Protein AF-A0A7S2C106-F1 (afdb_monomer_lite)

Organism: NCBI:txid327968

InterPro domains:
  IPR035979 RNA-binding domain superfamily [SSF54928] (23-80)

pLDDT: mean 71.8, std 16.82, range [37.22, 89.44]

Structure (mmCIF, N/CA/C/O backbone):
data_AF-A0A7S2C106-F1
#
_entry.id   AF-A0A7S2C106-F1
#
loop_
_atom_site.group_PDB
_atom_site.id
_atom_site.type_symbol
_atom_site.label_atom_id
_atom_site.label_alt_id
_atom_site.label_comp_id
_atom_site.label_asym_id
_atom_site.label_entity_id
_atom_site.label_seq_id
_atom_site.pdbx_PDB_ins_code
_atom_site.Cartn_x
_atom_site.Cartn_y
_atom_site.Cartn_z
_atom_site.occupancy
_atom_site.B_iso_or_equiv
_atom_site.auth_seq_id
_atom_site.auth_comp_id
_atom_site.auth_asym_id
_atom_site.auth_atom_id
_atom_site.pdbx_PDB_model_num
ATOM 1 N N . VAL A 1 1 ? 24.978 -34.468 -42.698 1.00 48.66 1 VAL A N 1
ATOM 2 C CA . VAL A 1 1 ? 25.583 -34.161 -41.384 1.00 48.66 1 VAL A CA 1
ATOM 3 C C . VAL A 1 1 ? 24.687 -33.172 -40.656 1.00 48.66 1 VAL A C 1
ATOM 5 O O . VAL A 1 1 ? 24.600 -32.020 -41.049 1.00 48.66 1 VAL A O 1
ATOM 8 N N . GLN A 1 2 ? 23.926 -33.663 -39.681 1.00 62.16 2 GLN A N 1
ATOM 9 C CA . GLN A 1 2 ? 23.128 -32.844 -38.769 1.00 62.16 2 GLN A CA 1
ATOM 10 C C . GLN A 1 2 ? 24.111 -32.190 -37.789 1.00 62.16 2 GLN A C 1
ATOM 12 O O . GLN A 1 2 ? 24.817 -32.911 -37.089 1.00 62.16 2 GLN A O 1
ATOM 17 N N . MET A 1 3 ? 24.205 -30.862 -37.762 1.00 53.72 3 MET A N 1
ATOM 18 C CA . MET A 1 3 ? 24.951 -30.153 -36.720 1.00 53.72 3 MET A CA 1
ATOM 19 C C . MET A 1 3 ? 23.978 -29.301 -35.911 1.00 53.72 3 MET A C 1
ATOM 21 O O . MET A 1 3 ? 23.135 -28.591 -36.455 1.00 53.72 3 MET A O 1
ATOM 25 N N . MET A 1 4 ? 24.058 -29.530 -34.606 1.00 52.31 4 MET A N 1
ATOM 26 C CA .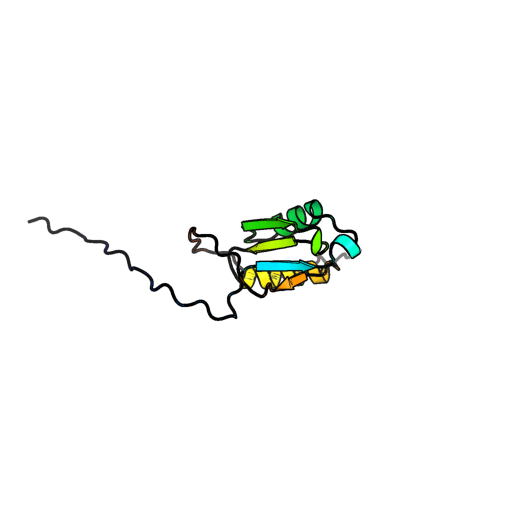 MET A 1 4 ? 23.138 -29.160 -33.542 1.00 52.31 4 MET A CA 1
ATOM 27 C C . MET A 1 4 ? 23.070 -27.651 -33.297 1.00 52.31 4 MET A C 1
ATOM 29 O O . MET A 1 4 ? 24.080 -26.954 -33.316 1.00 52.31 4 MET A O 1
ATOM 33 N N . GLN A 1 5 ? 21.862 -27.191 -32.974 1.00 51.44 5 GLN A N 1
ATOM 34 C CA . GLN A 1 5 ? 21.616 -25.946 -32.254 1.00 51.44 5 GLN A CA 1
ATOM 35 C C . GLN A 1 5 ? 22.061 -26.129 -30.794 1.00 51.44 5 GLN A C 1
ATOM 37 O O . GLN A 1 5 ? 21.711 -27.132 -30.173 1.00 51.44 5 GLN A O 1
ATOM 42 N N . ALA A 1 6 ? 22.808 -25.168 -30.251 1.00 48.66 6 ALA A N 1
ATOM 43 C CA . ALA A 1 6 ? 23.141 -25.096 -28.832 1.00 48.66 6 ALA A CA 1
ATOM 44 C C . ALA A 1 6 ? 22.666 -23.746 -28.276 1.00 48.66 6 ALA A C 1
ATOM 46 O O . ALA A 1 6 ? 23.313 -22.716 -28.462 1.00 48.66 6 ALA A O 1
ATOM 47 N N . ASP A 1 7 ? 21.515 -23.784 -27.607 1.00 48.41 7 ASP A N 1
ATOM 48 C CA . ASP A 1 7 ? 21.017 -22.746 -26.708 1.00 48.41 7 ASP A CA 1
ATOM 49 C C . ASP A 1 7 ? 21.896 -22.747 -25.445 1.00 48.41 7 ASP A C 1
ATOM 51 O O . ASP A 1 7 ? 21.779 -23.594 -24.558 1.00 48.41 7 ASP A O 1
ATOM 55 N N . GLY A 1 8 ? 22.893 -21.863 -25.429 1.00 42.56 8 GLY A N 1
ATOM 56 C CA . GLY A 1 8 ? 23.810 -21.675 -24.310 1.00 42.56 8 GLY A CA 1
ATOM 57 C C . GLY A 1 8 ? 23.310 -20.559 -23.405 1.00 42.56 8 GLY A C 1
ATOM 58 O O . GLY A 1 8 ? 23.633 -19.395 -23.631 1.00 42.56 8 GLY A O 1
ATOM 59 N N . GLY A 1 9 ? 22.531 -20.928 -22.385 1.00 43.75 9 GLY A N 1
ATOM 60 C CA . GLY A 1 9 ? 21.941 -20.025 -21.399 1.00 43.75 9 GLY A CA 1
ATOM 61 C C . GLY A 1 9 ? 22.913 -18.968 -20.867 1.00 43.75 9 GLY A C 1
ATOM 62 O O . GLY A 1 9 ? 23.933 -19.276 -20.239 1.00 43.75 9 GLY A O 1
ATOM 63 N N . LEU A 1 10 ? 22.556 -17.699 -21.087 1.00 48.34 10 LEU A N 1
ATOM 64 C CA . LEU A 1 10 ? 23.238 -16.554 -20.500 1.00 48.34 10 LEU A CA 1
ATOM 65 C C . LEU A 1 10 ? 23.101 -16.621 -18.976 1.00 48.34 10 LEU A C 1
ATOM 67 O O . LEU A 1 10 ? 22.093 -16.217 -18.394 1.00 48.34 10 LEU A O 1
ATOM 71 N N . LYS A 1 11 ? 24.161 -17.110 -18.332 1.00 44.97 11 LYS A N 1
ATOM 72 C CA . LYS A 1 11 ? 24.463 -16.920 -16.914 1.00 44.97 11 LYS A CA 1
ATOM 73 C C . LYS A 1 11 ? 24.526 -15.417 -16.644 1.00 44.97 11 LYS A C 1
ATOM 75 O O . LYS A 1 11 ? 25.570 -14.794 -16.820 1.00 44.97 11 LYS A O 1
ATOM 80 N N . ARG A 1 12 ? 23.388 -14.821 -16.281 1.00 52.31 12 ARG A N 1
ATOM 81 C CA . ARG A 1 12 ? 23.322 -13.405 -15.918 1.00 52.31 12 ARG A CA 1
ATOM 82 C C . ARG A 1 12 ? 24.187 -13.188 -14.671 1.00 52.31 12 ARG A C 1
ATOM 84 O O . ARG A 1 12 ? 23.984 -13.893 -13.680 1.00 52.31 12 ARG A O 1
ATOM 91 N N . PRO A 1 13 ? 25.157 -12.259 -14.712 1.00 41.69 13 PRO A N 1
ATOM 92 C CA . PRO A 1 13 ? 25.934 -11.876 -13.545 1.00 41.69 13 PRO A CA 1
ATOM 93 C C . PRO A 1 13 ? 24.988 -11.479 -12.413 1.00 41.69 13 PRO A C 1
ATOM 95 O O . PRO A 1 13 ? 24.086 -10.667 -12.610 1.00 41.69 13 PRO A O 1
ATOM 98 N N . ARG A 1 14 ? 25.189 -12.059 -11.228 1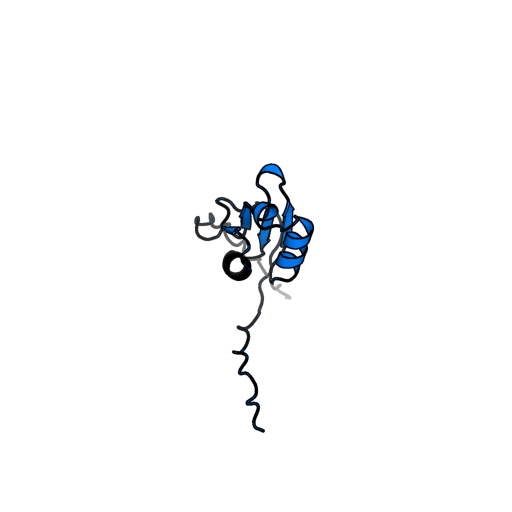.00 47.16 14 ARG A N 1
ATOM 99 C CA . ARG A 1 14 ? 24.564 -11.585 -9.992 1.00 47.16 14 ARG A CA 1
ATOM 100 C C . ARG A 1 14 ? 25.191 -10.226 -9.682 1.00 47.16 14 ARG A C 1
ATOM 102 O O . ARG A 1 14 ? 26.283 -10.160 -9.124 1.00 47.16 14 ARG A O 1
ATOM 109 N N . ILE A 1 15 ? 24.548 -9.164 -10.151 1.00 50.78 15 ILE A N 1
ATOM 110 C CA . ILE A 1 15 ? 24.947 -7.785 -9.876 1.00 50.78 15 ILE A CA 1
ATOM 111 C C . ILE A 1 15 ? 24.739 -7.555 -8.371 1.00 50.78 15 ILE A C 1
ATOM 113 O O . ILE A 1 15 ? 23.672 -7.907 -7.867 1.00 50.78 15 ILE A O 1
ATOM 117 N N . PRO A 1 16 ? 25.728 -7.017 -7.638 1.00 43.59 16 PRO A N 1
ATOM 118 C CA . PRO A 1 16 ? 25.517 -6.576 -6.266 1.00 43.59 16 PRO A CA 1
ATOM 119 C C . PRO A 1 16 ? 24.449 -5.477 -6.269 1.00 43.59 16 PRO A C 1
ATOM 121 O O . PRO A 1 16 ? 24.617 -4.436 -6.905 1.00 43.59 16 PRO A O 1
ATOM 124 N N . GLU A 1 17 ? 23.324 -5.747 -5.615 1.00 46.84 17 GLU A N 1
ATOM 125 C CA . GLU A 1 17 ? 22.174 -4.851 -5.555 1.00 46.84 17 GLU A CA 1
ATOM 126 C C . GLU A 1 17 ? 22.585 -3.524 -4.909 1.00 46.84 17 GLU A C 1
ATOM 128 O O . GLU A 1 17 ? 22.956 -3.459 -3.737 1.00 46.84 17 GLU A O 1
ATOM 133 N N . ALA A 1 18 ? 22.551 -2.448 -5.698 1.00 45.38 18 ALA A N 1
ATOM 134 C CA . ALA A 1 18 ? 22.689 -1.098 -5.177 1.00 45.38 18 ALA A CA 1
ATOM 135 C C . ALA A 1 18 ? 21.578 -0.845 -4.136 1.00 45.38 18 ALA A C 1
ATOM 137 O O . ALA A 1 18 ? 20.452 -1.302 -4.355 1.00 45.38 18 AL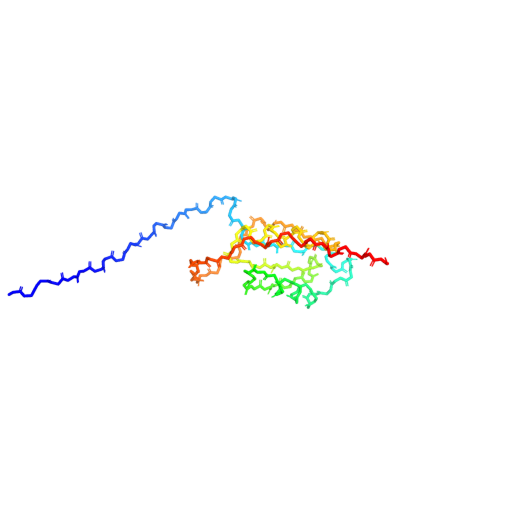A A O 1
ATOM 138 N N . PRO A 1 19 ? 21.832 -0.070 -3.063 1.00 50.41 19 PRO A N 1
ATOM 139 C CA . PRO A 1 19 ? 20.868 0.213 -1.988 1.00 50.41 19 PRO A CA 1
ATOM 140 C C . PRO A 1 19 ? 19.571 0.922 -2.436 1.00 50.41 19 PRO A C 1
ATOM 142 O O . PRO A 1 19 ? 18.711 1.200 -1.611 1.00 50.41 19 PRO A O 1
ATOM 145 N N . GLY A 1 20 ? 19.400 1.192 -3.734 1.00 53.19 20 GLY A N 1
ATOM 146 C CA . GLY A 1 20 ? 18.143 1.633 -4.342 1.00 53.19 20 GLY A CA 1
ATOM 147 C C . GLY A 1 20 ? 17.194 0.503 -4.776 1.00 53.19 20 GLY A C 1
ATOM 148 O O . GLY A 1 20 ? 16.147 0.805 -5.337 1.00 53.19 20 GLY A O 1
ATOM 149 N N . ASN A 1 21 ? 17.532 -0.775 -4.553 1.00 65.69 21 ASN A N 1
ATOM 150 C CA . ASN A 1 21 ? 16.717 -1.925 -4.979 1.00 65.69 21 ASN A CA 1
ATOM 151 C C . ASN A 1 21 ? 16.061 -2.681 -3.817 1.00 65.69 21 ASN A C 1
ATOM 153 O O . ASN A 1 21 ? 15.975 -3.901 -3.844 1.00 65.69 21 ASN A O 1
ATOM 157 N N . VAL A 1 22 ? 15.632 -1.990 -2.762 1.00 76.12 22 VAL A N 1
ATOM 158 C CA . VAL A 1 22 ? 14.929 -2.684 -1.678 1.00 76.12 22 VAL A CA 1
ATOM 159 C C . VAL A 1 22 ? 13.497 -2.985 -2.115 1.00 76.12 22 VAL A C 1
ATOM 161 O O . VAL A 1 22 ? 12.711 -2.076 -2.335 1.00 76.12 22 VAL A O 1
ATOM 164 N N . ASP A 1 23 ? 13.147 -4.259 -2.234 1.00 85.12 23 ASP A N 1
ATOM 165 C CA . ASP A 1 23 ? 11.797 -4.745 -2.558 1.00 85.12 23 ASP A CA 1
ATOM 166 C C . ASP A 1 23 ? 10.930 -5.010 -1.314 1.00 85.12 23 ASP A C 1
ATOM 168 O O . ASP A 1 23 ? 9.912 -5.687 -1.377 1.00 85.12 23 ASP A O 1
ATOM 172 N N . THR A 1 24 ? 11.333 -4.511 -0.145 1.00 88.62 24 THR A N 1
ATOM 173 C CA . THR A 1 24 ? 10.653 -4.784 1.127 1.00 88.62 24 THR A CA 1
ATOM 174 C C . THR A 1 24 ? 10.160 -3.489 1.772 1.00 88.62 24 THR A C 1
ATOM 176 O O . THR A 1 24 ? 10.929 -2.548 1.966 1.00 88.62 24 THR A O 1
ATOM 179 N N . VAL A 1 25 ? 8.883 -3.463 2.145 1.00 88.56 25 VAL A N 1
ATOM 180 C CA . VAL A 1 25 ? 8.211 -2.382 2.873 1.00 88.56 25 VAL A CA 1
ATOM 181 C C . VAL A 1 25 ? 8.052 -2.799 4.329 1.00 88.56 25 VAL A C 1
ATOM 183 O O . VAL A 1 25 ? 7.545 -3.880 4.627 1.00 88.56 25 VAL A O 1
ATOM 186 N N . ALA A 1 26 ? 8.480 -1.949 5.250 1.00 89.31 26 ALA A N 1
ATOM 187 C CA . ALA A 1 26 ? 8.274 -2.118 6.678 1.00 89.31 26 ALA A CA 1
ATOM 188 C C . ALA A 1 26 ? 7.093 -1.251 7.123 1.00 89.31 26 ALA A C 1
ATOM 190 O O . ALA A 1 26 ? 7.134 -0.034 7.013 1.00 89.31 26 ALA A O 1
ATOM 191 N N . SER A 1 27 ? 6.042 -1.866 7.647 1.00 87.81 27 SER A N 1
ATOM 192 C CA . SER A 1 27 ? 4.957 -1.171 8.341 1.00 87.81 27 SER A CA 1
ATOM 193 C C . SER A 1 27 ? 5.306 -1.083 9.818 1.00 87.81 27 SER A C 1
ATOM 195 O O . SER A 1 27 ? 5.505 -2.117 10.459 1.00 87.81 27 SER A O 1
ATOM 197 N N . VAL A 1 28 ? 5.407 0.132 10.351 1.00 84.69 28 VAL A N 1
ATOM 198 C CA . VAL A 1 28 ? 5.812 0.402 11.738 1.00 84.69 28 VAL A CA 1
ATOM 199 C C . VAL A 1 28 ? 4.758 1.303 12.359 1.00 84.69 28 VAL A C 1
ATOM 201 O O . VAL A 1 28 ? 4.431 2.334 11.784 1.00 84.69 28 VAL A O 1
ATOM 204 N N . GLY A 1 29 ? 4.208 0.921 13.510 1.00 79.06 29 GLY A N 1
ATOM 205 C CA . GLY A 1 29 ? 3.130 1.687 14.152 1.00 79.06 29 GLY A CA 1
ATOM 206 C C . GLY A 1 29 ? 1.756 1.532 13.485 1.00 79.06 29 GLY A C 1
ATOM 207 O O . GLY A 1 29 ? 0.817 2.246 13.824 1.00 79.06 29 GLY A O 1
ATOM 208 N N . ALA A 1 30 ? 1.595 0.579 12.565 1.00 81.00 30 ALA A N 1
ATOM 209 C CA . ALA A 1 30 ? 0.298 0.212 12.001 1.00 81.00 30 ALA A CA 1
ATOM 210 C C . ALA A 1 30 ? -0.703 -0.209 13.092 1.00 81.00 30 ALA A C 1
ATOM 212 O O . ALA A 1 30 ? -1.864 0.189 13.050 1.00 81.00 30 ALA A O 1
ATOM 213 N N . LEU A 1 31 ? -0.224 -0.914 14.119 1.00 77.50 31 LEU A N 1
ATOM 214 C CA . LEU A 1 31 ? -1.004 -1.283 15.298 1.00 77.50 31 LEU A CA 1
ATOM 215 C C . LEU A 1 31 ? -1.482 -0.050 16.082 1.00 77.50 31 LEU A C 1
ATOM 217 O O . LEU A 1 31 ? -2.610 -0.030 16.563 1.00 77.50 31 LEU A O 1
ATOM 221 N N . GLU A 1 32 ? -0.657 0.998 16.175 1.00 77.88 32 GLU A N 1
ATOM 222 C CA . GLU A 1 32 ? -1.032 2.264 16.827 1.00 77.88 32 GLU A CA 1
ATOM 223 C C . GLU A 1 32 ? -2.081 3.035 16.016 1.00 77.88 32 GLU A C 1
ATOM 225 O O . GLU A 1 32 ? -2.936 3.707 16.588 1.00 77.88 32 GLU A O 1
ATOM 230 N N . ALA A 1 33 ? -2.063 2.878 14.690 1.00 76.25 33 ALA A N 1
ATOM 231 C CA . ALA A 1 33 ? -3.102 3.372 13.791 1.00 76.25 33 ALA A CA 1
ATOM 232 C C . ALA A 1 33 ? -4.382 2.501 13.793 1.00 76.25 33 ALA A C 1
ATOM 234 O O . ALA A 1 33 ? -5.354 2.844 13.123 1.00 76.25 33 ALA A O 1
ATOM 235 N N . GLY A 1 34 ? -4.409 1.399 14.555 1.00 80.62 34 GLY A N 1
ATOM 236 C CA . GLY A 1 34 ? -5.555 0.491 14.660 1.00 80.62 34 GLY A CA 1
ATOM 237 C C . GLY A 1 34 ? -5.609 -0.600 13.586 1.00 80.62 34 GLY A C 1
ATOM 238 O O . GLY A 1 34 ? -6.634 -1.269 13.454 1.00 80.62 34 GLY A O 1
ATOM 239 N N . TYR A 1 35 ? -4.528 -0.797 12.828 1.00 81.88 35 TYR A N 1
ATOM 240 C CA . TYR A 1 35 ? -4.410 -1.865 11.838 1.00 81.88 35 TYR A CA 1
ATOM 241 C C . TYR A 1 35 ? -3.756 -3.106 12.446 1.00 81.88 35 TYR A C 1
ATOM 243 O O . TYR A 1 35 ? -2.645 -3.055 12.973 1.00 81.88 35 TYR A O 1
ATOM 251 N N . ASP A 1 36 ? -4.440 -4.240 12.326 1.00 84.94 36 ASP A N 1
ATOM 252 C CA . ASP A 1 36 ? -3.907 -5.543 12.716 1.00 84.94 36 ASP A CA 1
ATOM 253 C C . ASP A 1 36 ? -2.969 -6.118 11.636 1.00 84.94 36 ASP A C 1
ATOM 255 O O . ASP A 1 36 ? -3.057 -5.760 10.457 1.00 84.94 36 ASP A O 1
ATOM 259 N N . GLU A 1 37 ? -2.095 -7.053 12.015 1.00 84.31 37 GLU A N 1
ATOM 260 C CA . GLU A 1 37 ? -1.210 -7.774 11.089 1.00 84.31 37 GLU A CA 1
ATOM 261 C C . GLU A 1 37 ? -1.991 -8.470 9.966 1.00 84.31 37 GLU A C 1
ATOM 263 O O . GLU A 1 37 ? -1.562 -8.434 8.813 1.00 84.31 37 GLU A O 1
ATOM 268 N N . GLN A 1 38 ? -3.168 -9.029 10.264 1.00 85.06 38 GLN A N 1
ATOM 269 C CA . GLN A 1 38 ? -4.052 -9.614 9.247 1.00 85.06 38 GLN A CA 1
ATOM 270 C C . GLN A 1 38 ? -4.587 -8.573 8.254 1.00 85.06 38 GLN A C 1
ATOM 272 O O . GLN A 1 38 ? -4.680 -8.841 7.056 1.00 85.06 38 GLN A O 1
ATOM 277 N N . ALA A 1 39 ? -4.930 -7.376 8.736 1.00 86.44 39 ALA A N 1
ATOM 278 C CA . ALA A 1 39 ? -5.436 -6.302 7.886 1.00 86.44 39 ALA A CA 1
ATOM 279 C C . ALA A 1 39 ? -4.333 -5.765 6.964 1.00 86.44 39 ALA A C 1
ATOM 281 O O . ALA A 1 39 ? -4.573 -5.556 5.776 1.00 86.44 39 ALA A O 1
ATOM 282 N N . LEU A 1 40 ? -3.115 -5.612 7.495 1.00 85.62 40 LEU A N 1
ATOM 283 C CA . LEU A 1 40 ? -1.920 -5.272 6.722 1.00 85.62 40 LEU A CA 1
ATOM 284 C C . LEU A 1 40 ? -1.637 -6.308 5.638 1.00 85.62 40 LEU A C 1
ATOM 286 O O . LEU A 1 40 ? -1.450 -5.948 4.480 1.00 85.62 40 LEU A O 1
ATOM 290 N N . GLU A 1 41 ? -1.615 -7.589 6.005 1.00 87.62 41 GLU A N 1
ATOM 291 C CA . GLU A 1 41 ? -1.389 -8.678 5.059 1.00 87.62 41 GLU A CA 1
ATOM 292 C C . GLU A 1 41 ? -2.442 -8.671 3.954 1.00 87.62 41 GLU A C 1
ATOM 294 O O . GLU A 1 41 ? -2.087 -8.705 2.779 1.00 87.62 41 GLU A O 1
ATOM 299 N N . SER A 1 42 ? -3.725 -8.557 4.310 1.00 88.00 42 SER A N 1
ATOM 300 C CA . SER A 1 42 ? -4.807 -8.511 3.326 1.00 88.00 42 SER A CA 1
ATOM 301 C C . SER A 1 42 ? -4.718 -7.277 2.427 1.00 88.00 42 SER A C 1
ATOM 303 O O . SER A 1 42 ? -5.022 -7.374 1.238 1.00 88.00 42 SER A O 1
ATOM 305 N N . PHE A 1 43 ? -4.299 -6.131 2.968 1.00 88.06 43 PHE A N 1
ATOM 306 C CA . PHE A 1 43 ? -4.085 -4.908 2.200 1.00 88.06 43 PHE A CA 1
ATOM 307 C C . PHE A 1 43 ? -2.928 -5.079 1.212 1.00 88.06 43 PHE A C 1
ATOM 309 O O . PHE A 1 43 ? -3.117 -4.893 0.012 1.00 88.06 43 PHE A O 1
ATOM 316 N N . PHE A 1 44 ? -1.752 -5.502 1.683 1.00 88.25 44 PHE A N 1
ATOM 317 C CA . PHE A 1 44 ? -0.587 -5.707 0.823 1.00 88.25 44 PHE A CA 1
ATOM 318 C C . PHE A 1 44 ? -0.804 -6.835 -0.183 1.00 88.25 44 PHE A C 1
ATOM 320 O O . PHE A 1 44 ? -0.383 -6.700 -1.325 1.00 88.25 44 PHE A O 1
ATOM 327 N N . SER A 1 45 ? -1.522 -7.896 0.187 1.00 89.25 45 SER A N 1
ATOM 328 C CA . SER A 1 45 ? -1.902 -8.976 -0.728 1.00 89.25 45 SER A CA 1
ATOM 329 C C . SER A 1 45 ? -2.863 -8.522 -1.827 1.00 89.25 45 SER A C 1
ATOM 331 O O . SER A 1 45 ? -2.968 -9.205 -2.845 1.00 89.25 45 SER A O 1
ATOM 333 N N . SER A 1 46 ? -3.558 -7.396 -1.647 1.00 88.19 46 SER A N 1
ATOM 334 C CA . SER A 1 46 ? -4.360 -6.776 -2.704 1.00 88.19 46 SER A CA 1
ATOM 335 C C . SER A 1 46 ? -3.515 -5.948 -3.681 1.00 88.19 46 SER A C 1
ATOM 337 O O . SER A 1 46 ? -4.041 -5.507 -4.705 1.00 88.19 46 SER A O 1
ATOM 339 N N . LEU A 1 47 ? -2.236 -5.703 -3.380 1.00 87.69 47 LEU A N 1
ATOM 340 C CA . LEU A 1 47 ? -1.334 -4.910 -4.209 1.00 87.69 47 LEU A CA 1
ATOM 341 C C . LEU A 1 47 ? -0.519 -5.794 -5.152 1.00 87.69 47 LEU A C 1
ATOM 343 O O . LEU A 1 47 ? -0.183 -6.945 -4.863 1.00 87.69 47 LEU A O 1
ATOM 347 N N . GLN A 1 48 ? -0.166 -5.227 -6.303 1.00 82.62 48 GLN A N 1
ATOM 348 C CA . GLN A 1 48 ? 0.584 -5.947 -7.319 1.00 82.62 48 GLN A CA 1
ATOM 349 C C . GLN A 1 48 ? 2.018 -6.234 -6.863 1.00 82.62 48 GLN A C 1
ATOM 351 O O . GLN A 1 48 ? 2.710 -5.382 -6.310 1.00 82.62 48 GLN A O 1
ATOM 356 N N . GLY A 1 49 ? 2.476 -7.452 -7.154 1.00 81.62 49 GLY A N 1
ATOM 357 C CA . GLY A 1 49 ? 3.827 -7.900 -6.842 1.00 81.62 49 GLY A CA 1
ATOM 358 C C . GLY A 1 49 ? 4.038 -8.263 -5.383 1.00 81.62 49 GLY A C 1
ATOM 359 O O . GLY A 1 49 ? 5.176 -8.497 -5.010 1.00 81.62 49 GLY A O 1
ATOM 360 N N . PHE A 1 50 ? 3.002 -8.322 -4.550 1.00 88.50 50 PHE A N 1
ATOM 361 C CA . PHE A 1 50 ? 3.136 -8.877 -3.210 1.00 88.50 50 PHE A CA 1
ATOM 362 C C . PHE A 1 50 ? 3.615 -10.334 -3.266 1.00 88.50 50 PHE A C 1
ATOM 364 O O . PHE A 1 50 ? 3.032 -11.167 -3.958 1.00 88.50 50 PHE A O 1
ATOM 371 N N . MET A 1 51 ? 4.682 -10.640 -2.528 1.00 86.94 51 MET A N 1
ATOM 372 C CA . MET A 1 51 ? 5.229 -11.994 -2.426 1.00 86.94 51 MET A CA 1
ATOM 373 C C . MET A 1 51 ? 4.954 -12.619 -1.065 1.00 86.94 51 MET A C 1
ATOM 375 O O . MET A 1 51 ? 4.584 -13.787 -0.980 1.00 86.94 51 MET A O 1
ATOM 379 N N . ALA A 1 52 ? 5.213 -11.871 0.007 1.00 86.50 52 ALA A N 1
ATOM 380 C CA . ALA A 1 52 ? 5.115 -12.394 1.361 1.00 86.50 52 ALA A CA 1
ATOM 381 C C . ALA A 1 52 ? 4.926 -11.270 2.371 1.00 86.50 52 ALA A C 1
ATOM 383 O O . ALA A 1 52 ? 5.545 -10.214 2.254 1.00 86.50 52 ALA A O 1
ATOM 384 N N . PHE A 1 53 ? 4.155 -11.534 3.418 1.00 88.44 53 PHE A N 1
ATOM 385 C CA . PHE A 1 53 ? 4.066 -10.672 4.585 1.00 88.44 53 PHE A CA 1
ATOM 386 C C . PHE A 1 53 ? 4.654 -11.392 5.792 1.00 88.44 53 PHE A C 1
ATOM 388 O O . PHE A 1 53 ? 4.515 -12.604 5.957 1.00 88.44 53 PHE A O 1
ATOM 395 N N . LYS A 1 54 ? 5.348 -10.640 6.639 1.00 89.19 54 LYS A N 1
ATOM 396 C CA . LYS A 1 54 ? 5.791 -11.110 7.941 1.00 89.19 54 LYS A CA 1
ATOM 397 C C . LYS A 1 54 ? 5.457 -10.079 8.996 1.00 89.19 54 LYS A C 1
ATOM 399 O O . LYS A 1 54 ? 6.209 -9.128 9.210 1.00 89.19 54 LYS A O 1
ATOM 404 N N . GLY A 1 55 ? 4.338 -10.309 9.658 1.00 85.25 55 GLY A N 1
ATOM 405 C CA . GLY A 1 55 ? 3.933 -9.556 10.824 1.00 85.25 55 GLY A CA 1
ATOM 406 C C . GLY A 1 55 ? 4.955 -9.662 11.964 1.00 85.25 55 GLY A C 1
ATOM 407 O O . GLY A 1 55 ? 5.634 -10.680 12.141 1.00 85.25 55 GLY A O 1
ATOM 408 N N . ASN A 1 56 ? 5.162 -8.551 12.662 1.00 83.12 56 ASN A N 1
ATOM 409 C CA . ASN A 1 56 ? 6.088 -8.434 13.774 1.00 83.12 56 ASN A CA 1
ATOM 410 C C . ASN A 1 56 ? 5.481 -7.527 14.864 1.00 83.12 56 ASN A C 1
ATOM 412 O O . ASN A 1 56 ? 5.700 -6.307 14.849 1.00 83.12 56 ASN A O 1
ATOM 416 N N . PRO A 1 57 ? 4.816 -8.107 15.881 1.00 76.06 57 PRO A N 1
ATOM 417 C CA . PRO A 1 57 ? 4.096 -7.347 16.906 1.00 76.06 57 PRO A CA 1
ATOM 418 C C . PRO A 1 57 ? 5.022 -6.448 17.737 1.00 76.06 57 PRO A C 1
ATOM 420 O O . PRO A 1 57 ? 4.595 -5.437 18.284 1.00 76.06 57 PRO A O 1
ATOM 423 N N . ARG A 1 58 ? 6.328 -6.754 17.779 1.00 77.88 58 ARG A N 1
ATOM 424 C CA . ARG A 1 58 ? 7.344 -5.926 18.452 1.00 77.88 58 ARG A CA 1
ATOM 425 C C . ARG A 1 58 ? 7.553 -4.543 17.828 1.00 77.88 58 ARG A C 1
ATOM 427 O O . ARG A 1 58 ? 8.057 -3.669 18.520 1.00 77.88 58 ARG A O 1
ATOM 434 N N . MET A 1 59 ? 7.215 -4.351 16.552 1.00 75.38 59 MET A N 1
ATOM 435 C CA . MET A 1 59 ? 7.261 -3.036 15.890 1.00 75.38 59 MET A CA 1
ATOM 436 C C . MET A 1 59 ? 5.868 -2.439 15.658 1.00 75.38 59 MET A C 1
ATOM 438 O O . MET A 1 59 ? 5.747 -1.405 15.003 1.00 75.38 59 MET A O 1
ATOM 442 N N . GLY A 1 60 ? 4.817 -3.087 16.174 1.00 74.94 60 GLY A N 1
ATOM 443 C CA . GLY A 1 60 ? 3.439 -2.678 15.920 1.00 74.94 60 GLY A CA 1
ATOM 444 C C . GLY A 1 60 ? 3.096 -2.703 14.429 1.00 74.94 60 GLY A C 1
ATOM 445 O O . GLY A 1 60 ? 2.492 -1.759 13.936 1.00 74.94 60 GLY A O 1
ATOM 446 N N . GLY A 1 61 ? 3.544 -3.721 13.689 1.00 84.88 61 GLY A N 1
ATOM 447 C CA . GLY A 1 61 ? 3.326 -3.821 12.246 1.00 84.88 61 GLY A CA 1
ATOM 448 C C . GLY A 1 61 ? 3.989 -5.057 11.641 1.00 84.88 61 GLY A C 1
ATOM 449 O O . GLY A 1 61 ? 3.962 -6.118 12.254 1.00 84.88 61 GLY A O 1
ATOM 450 N N . GLY A 1 62 ? 4.586 -4.949 10.452 1.00 88.69 62 GLY A N 1
ATOM 451 C CA . GLY A 1 62 ? 5.152 -6.098 9.735 1.00 88.69 62 GLY A CA 1
ATOM 452 C C . GLY A 1 62 ? 5.970 -5.730 8.500 1.00 88.69 62 GLY A C 1
ATOM 453 O O . GLY A 1 62 ? 6.041 -4.573 8.106 1.00 88.69 62 GLY A O 1
ATOM 454 N N . PHE A 1 63 ? 6.597 -6.722 7.879 1.00 89.38 63 PHE A N 1
ATOM 455 C CA . PHE A 1 63 ? 7.405 -6.568 6.673 1.00 89.38 63 PHE A CA 1
ATOM 456 C C . PHE A 1 63 ? 6.686 -7.196 5.482 1.00 89.38 63 PHE A C 1
ATOM 458 O O . PHE A 1 63 ? 6.502 -8.411 5.444 1.00 89.38 63 PHE A O 1
ATOM 465 N N . ALA A 1 64 ? 6.309 -6.381 4.505 1.00 88.88 64 ALA A N 1
ATOM 466 C CA . ALA A 1 64 ? 5.756 -6.824 3.235 1.00 88.88 64 ALA A CA 1
ATOM 467 C C . ALA A 1 64 ? 6.868 -6.870 2.185 1.00 88.88 64 ALA A C 1
ATOM 469 O O . ALA A 1 64 ? 7.546 -5.876 1.931 1.00 88.88 64 ALA A O 1
ATOM 470 N N . LYS A 1 65 ? 7.074 -8.033 1.581 1.00 88.25 65 LYS A N 1
ATOM 471 C CA . LYS A 1 65 ? 8.008 -8.239 0.482 1.00 88.25 65 LYS A CA 1
ATOM 472 C C . LYS A 1 65 ? 7.257 -8.184 -0.839 1.00 88.25 65 LYS A C 1
ATOM 474 O O . LYS A 1 65 ? 6.218 -8.828 -0.986 1.00 88.25 65 LYS A O 1
ATOM 479 N N . PHE A 1 66 ? 7.849 -7.488 -1.795 1.00 87.62 66 PHE A N 1
ATOM 480 C CA . PHE A 1 66 ? 7.369 -7.370 -3.154 1.00 87.62 66 PHE A CA 1
ATOM 481 C C . PHE A 1 66 ? 8.337 -8.011 -4.145 1.00 87.62 66 PHE A C 1
ATOM 483 O O . PHE A 1 66 ? 9.480 -8.336 -3.833 1.00 87.62 66 PHE A O 1
ATOM 490 N N . GLU A 1 67 ? 7.852 -8.206 -5.360 1.00 84.81 67 GLU A N 1
ATOM 491 C CA . GLU A 1 67 ? 8.610 -8.763 -6.469 1.00 84.81 67 GLU A CA 1
ATOM 492 C C . GLU A 1 67 ? 9.675 -7.776 -6.956 1.00 84.81 67 GLU A C 1
ATOM 494 O O . GLU A 1 67 ? 10.766 -8.176 -7.360 1.00 84.81 67 GLU A O 1
ATOM 499 N N . THR A 1 68 ? 9.378 -6.473 -6.890 1.00 82.00 68 THR A N 1
ATOM 500 C CA . THR A 1 68 ? 10.301 -5.414 -7.300 1.00 82.00 68 THR A CA 1
ATOM 501 C C . THR A 1 68 ? 10.268 -4.223 -6.349 1.00 82.00 68 THR A C 1
ATOM 503 O O . THR A 1 68 ? 9.257 -3.923 -5.710 1.00 82.00 68 THR A O 1
ATOM 506 N N . SER A 1 69 ? 11.377 -3.487 -6.311 1.00 82.06 69 SER A N 1
ATOM 507 C CA . SER A 1 69 ? 11.539 -2.238 -5.561 1.00 82.06 69 SER A CA 1
ATOM 508 C C . SER A 1 69 ? 10.555 -1.150 -5.994 1.00 82.06 69 SER A C 1
ATOM 510 O O . SER A 1 69 ? 10.101 -0.376 -5.161 1.00 82.06 69 SER A O 1
ATOM 512 N N . GLN A 1 70 ? 10.199 -1.087 -7.282 1.00 83.44 70 GLN A N 1
ATOM 513 C CA . GLN A 1 70 ? 9.215 -0.119 -7.784 1.00 83.44 70 GLN A CA 1
ATOM 514 C C . GLN A 1 70 ? 7.830 -0.385 -7.183 1.00 83.44 70 GLN A C 1
ATOM 516 O O . GLN A 1 70 ? 7.225 0.524 -6.620 1.00 83.44 70 GLN A O 1
ATOM 521 N N . LEU A 1 71 ? 7.389 -1.649 -7.204 1.00 85.19 71 LEU A N 1
ATOM 522 C CA . LEU A 1 71 ? 6.107 -2.060 -6.626 1.00 85.19 71 LEU A CA 1
ATOM 523 C C . LEU A 1 71 ? 6.079 -1.863 -5.105 1.00 85.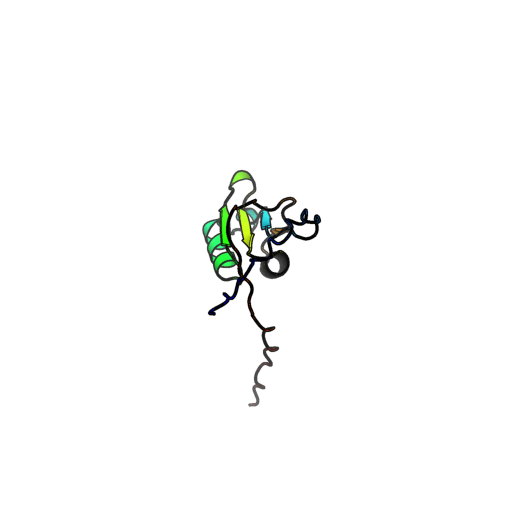19 71 LEU A C 1
ATOM 525 O O . LEU A 1 71 ? 5.070 -1.421 -4.567 1.00 85.19 71 LEU A O 1
ATOM 529 N N . ALA A 1 72 ? 7.199 -2.106 -4.416 1.00 87.50 72 ALA A N 1
ATOM 530 C CA . ALA A 1 72 ? 7.334 -1.801 -2.992 1.00 87.50 72 ALA A CA 1
ATOM 531 C C . ALA A 1 72 ? 7.148 -0.300 -2.692 1.00 87.50 72 ALA A C 1
ATOM 533 O O . ALA A 1 72 ? 6.448 0.062 -1.747 1.00 87.50 72 ALA A O 1
ATOM 534 N N . ILE A 1 73 ? 7.742 0.584 -3.503 1.00 86.69 73 ILE A N 1
ATOM 535 C CA . ILE A 1 73 ? 7.606 2.040 -3.334 1.00 86.69 73 ILE A CA 1
ATOM 536 C C . ILE A 1 73 ? 6.159 2.483 -3.573 1.00 86.69 73 ILE A C 1
ATOM 538 O O . ILE A 1 73 ? 5.631 3.277 -2.792 1.00 86.69 73 ILE A O 1
ATOM 542 N N . GLU A 1 74 ? 5.512 1.972 -4.623 1.00 88.75 74 GLU A N 1
ATOM 543 C CA . GLU A 1 74 ? 4.098 2.258 -4.890 1.00 88.75 74 GLU A CA 1
ATOM 544 C C . GLU A 1 74 ? 3.211 1.767 -3.746 1.00 88.75 74 GLU A C 1
ATOM 546 O O . GLU A 1 74 ? 2.409 2.539 -3.225 1.00 88.75 74 GLU A O 1
ATOM 551 N N . ALA A 1 75 ? 3.428 0.539 -3.271 1.00 88.75 75 ALA A N 1
ATOM 552 C CA . ALA A 1 75 ? 2.678 -0.030 -2.161 1.00 88.75 75 ALA A CA 1
ATOM 553 C C . ALA A 1 75 ? 2.816 0.778 -0.865 1.00 88.75 75 ALA A C 1
ATOM 555 O O . ALA A 1 75 ? 1.826 1.019 -0.174 1.00 88.75 75 ALA A O 1
ATOM 556 N N . MET A 1 76 ? 4.029 1.234 -0.551 1.00 89.44 76 MET A N 1
ATOM 557 C CA . MET A 1 76 ? 4.287 2.109 0.593 1.00 89.44 76 MET A CA 1
ATOM 558 C C . MET A 1 76 ? 3.607 3.474 0.435 1.00 89.44 76 MET A C 1
ATOM 560 O O . MET A 1 76 ? 3.084 4.018 1.407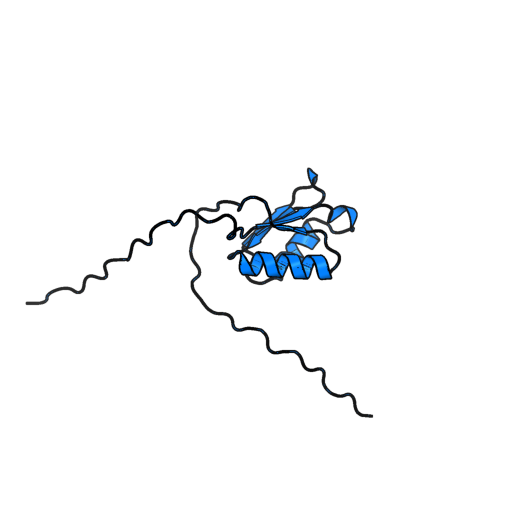 1.00 89.44 76 MET A O 1
ATOM 564 N N . ARG A 1 77 ? 3.589 4.047 -0.775 1.00 88.31 77 ARG A N 1
ATOM 565 C CA . ARG A 1 77 ? 2.864 5.299 -1.030 1.00 88.31 77 ARG A CA 1
ATOM 566 C C . ARG A 1 77 ? 1.364 5.101 -0.810 1.00 88.31 77 ARG A C 1
ATOM 568 O O . ARG A 1 77 ? 0.780 5.854 -0.039 1.00 88.31 77 ARG A O 1
ATOM 575 N N . THR A 1 78 ? 0.776 4.056 -1.392 1.00 88.25 78 THR A N 1
ATOM 576 C CA . THR A 1 78 ? -0.653 3.752 -1.227 1.00 88.25 78 THR A CA 1
ATOM 577 C C . THR A 1 78 ? -1.004 3.504 0.238 1.00 88.25 78 THR A C 1
ATOM 579 O O . THR A 1 78 ? -2.009 4.015 0.725 1.00 88.25 78 THR A O 1
ATOM 582 N N . ALA A 1 79 ? -0.173 2.769 0.976 1.00 86.81 79 ALA A N 1
ATOM 583 C CA . ALA A 1 79 ? -0.368 2.557 2.405 1.00 86.81 79 ALA A CA 1
ATOM 584 C C . ALA A 1 79 ? -0.347 3.884 3.191 1.00 86.81 79 ALA A C 1
ATOM 586 O O . ALA A 1 79 ? -1.283 4.152 3.941 1.00 86.81 79 ALA A O 1
ATOM 587 N N . GLN A 1 80 ? 0.626 4.770 2.952 1.00 87.12 80 GLN A N 1
ATOM 588 C CA . GLN A 1 80 ? 0.659 6.096 3.587 1.00 87.12 80 GLN A CA 1
ATOM 589 C C . GLN A 1 80 ? -0.561 6.963 3.237 1.00 87.12 80 GLN A C 1
ATOM 591 O O . GLN A 1 80 ? -1.086 7.650 4.111 1.00 87.12 80 GLN A O 1
ATOM 596 N N . GLU A 1 81 ? -1.056 6.906 1.996 1.00 85.88 81 GLU A N 1
ATOM 597 C CA . GLU A 1 81 ? -2.281 7.608 1.574 1.00 85.88 81 GLU A CA 1
ATOM 598 C C . GLU A 1 81 ? -3.538 7.098 2.296 1.00 85.88 81 GLU A C 1
ATOM 600 O O . GLU A 1 81 ? -4.469 7.864 2.536 1.00 85.88 81 GLU A O 1
ATOM 605 N N . ASN A 1 82 ? -3.544 5.827 2.710 1.00 81.81 82 ASN A N 1
ATOM 606 C CA . ASN A 1 82 ? -4.597 5.232 3.540 1.00 81.81 82 ASN A CA 1
ATOM 607 C C . ASN A 1 82 ? -4.393 5.494 5.049 1.00 81.81 82 ASN A C 1
ATOM 609 O O . ASN A 1 82 ? -5.123 4.957 5.883 1.00 81.81 82 ASN A O 1
ATOM 613 N N . GLY A 1 83 ? -3.405 6.318 5.419 1.00 83.50 83 GLY A N 1
ATOM 614 C CA . GLY A 1 83 ? -3.068 6.614 6.814 1.00 83.50 83 GLY A CA 1
ATOM 615 C C . GLY A 1 83 ? -2.309 5.485 7.513 1.00 83.50 83 GLY A C 1
ATOM 616 O O . GLY A 1 83 ? -2.297 5.423 8.741 1.00 83.50 83 GLY A O 1
ATOM 617 N N . LEU A 1 84 ? -1.695 4.583 6.744 1.00 83.88 84 LEU A N 1
ATOM 618 C CA . LEU A 1 84 ? -0.958 3.434 7.247 1.00 83.88 84 LEU A CA 1
ATOM 619 C C . LEU A 1 84 ? 0.544 3.763 7.325 1.00 83.88 84 LEU A C 1
ATOM 621 O O . LEU A 1 84 ? 1.189 3.936 6.283 1.00 83.88 84 LEU A O 1
ATOM 625 N N . PRO A 1 85 ? 1.133 3.866 8.532 1.00 82.31 85 PRO A N 1
ATOM 626 C CA . PRO A 1 85 ? 2.539 4.220 8.675 1.00 82.31 85 PRO A CA 1
ATOM 627 C C . PRO A 1 85 ? 3.442 3.070 8.204 1.00 82.31 85 PRO A C 1
ATOM 629 O O . PRO A 1 85 ? 3.518 1.991 8.801 1.00 82.31 85 PRO A O 1
ATOM 632 N N . CYS A 1 86 ? 4.132 3.303 7.092 1.00 85.94 86 CYS A N 1
ATOM 633 C CA . CYS A 1 86 ? 5.062 2.360 6.488 1.00 85.94 86 CYS A CA 1
ATOM 634 C C . CYS A 1 86 ? 6.225 3.085 5.801 1.00 85.94 86 CYS A C 1
ATOM 636 O O . CYS A 1 86 ? 6.096 4.216 5.342 1.00 85.94 86 CYS A O 1
ATOM 638 N N . GLU A 1 87 ? 7.373 2.421 5.747 1.00 87.06 87 GLU A N 1
ATOM 639 C CA . GLU A 1 87 ? 8.643 2.946 5.252 1.00 87.06 87 GLU A CA 1
ATOM 640 C C . GLU A 1 87 ? 9.362 1.868 4.424 1.00 87.06 87 GLU A C 1
ATOM 642 O O . GLU A 1 87 ? 9.108 0.671 4.581 1.00 87.06 87 GLU A O 1
ATOM 647 N N . MET A 1 88 ? 10.284 2.259 3.535 1.00 85.06 88 MET A N 1
ATOM 648 C CA . MET A 1 88 ? 11.176 1.274 2.910 1.00 85.06 88 MET A CA 1
ATOM 649 C C . MET A 1 88 ? 12.010 0.582 3.983 1.00 85.06 88 MET A C 1
ATOM 651 O O . MET A 1 88 ? 12.642 1.235 4.816 1.00 85.06 88 MET A O 1
ATOM 655 N N . ALA A 1 89 ? 12.089 -0.744 3.927 1.00 83.44 89 ALA A N 1
ATOM 656 C CA . ALA A 1 89 ? 13.016 -1.462 4.783 1.00 83.44 89 ALA A CA 1
ATOM 657 C C . ALA A 1 89 ? 14.466 -1.049 4.460 1.00 83.44 89 ALA A C 1
ATOM 659 O O . ALA A 1 89 ? 14.822 -0.780 3.314 1.00 83.44 89 ALA A O 1
ATOM 660 N N . ARG A 1 90 ? 15.354 -1.060 5.463 1.00 70.62 90 ARG A N 1
ATOM 661 C CA . ARG A 1 90 ? 16.797 -0.842 5.232 1.00 70.62 90 ARG A CA 1
ATOM 662 C C . ARG A 1 90 ? 17.485 -2.011 4.520 1.00 70.62 90 ARG A C 1
ATOM 664 O O . ARG A 1 90 ? 18.645 -1.893 4.131 1.00 70.62 90 ARG A O 1
ATOM 671 N N . SER A 1 91 ? 16.831 -3.165 4.408 1.00 63.38 91 SER A N 1
ATOM 672 C CA . SER A 1 91 ? 17.386 -4.371 3.788 1.00 63.38 91 SER A CA 1
ATOM 673 C C . SER A 1 91 ? 16.264 -5.257 3.251 1.00 63.38 91 SER A C 1
ATOM 675 O O . SER A 1 91 ? 15.243 -5.421 3.918 1.00 63.38 91 SER A O 1
ATOM 677 N N . SER A 1 92 ? 16.462 -5.831 2.060 1.00 63.06 92 SER A N 1
ATOM 678 C CA . SER A 1 92 ? 15.526 -6.796 1.472 1.00 63.06 92 SER A CA 1
ATOM 679 C C . SER A 1 92 ? 15.591 -8.140 2.204 1.00 63.06 92 SER A C 1
ATOM 681 O O . SER A 1 92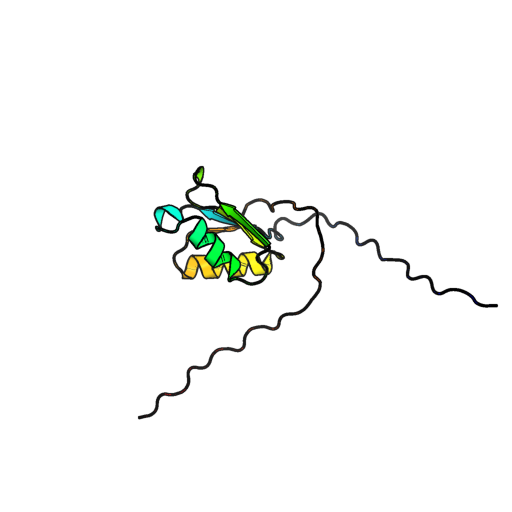 ? 16.673 -8.609 2.575 1.00 63.06 92 SER A O 1
ATOM 683 N N . MET A 1 93 ? 14.439 -8.790 2.407 1.00 59.09 93 MET A N 1
ATOM 684 C CA . MET A 1 93 ? 14.413 -10.194 2.820 1.00 59.09 93 MET A CA 1
ATOM 685 C C . MET A 1 93 ? 14.935 -11.049 1.659 1.00 59.09 93 MET A C 1
ATOM 687 O O . MET A 1 93 ? 14.202 -11.326 0.708 1.00 59.09 93 MET A O 1
ATOM 691 N N . GLY A 1 94 ? 16.202 -11.460 1.733 1.00 46.69 94 GLY A N 1
ATOM 692 C CA . GLY A 1 94 ? 16.831 -12.346 0.755 1.00 46.69 94 GLY A CA 1
ATOM 693 C C . GLY A 1 94 ? 16.124 -13.700 0.690 1.00 46.69 94 GLY A C 1
ATOM 694 O O . GLY A 1 94 ? 16.491 -14.627 1.409 1.00 46.69 94 GLY A O 1
ATOM 695 N N . VAL A 1 95 ? 15.107 -13.824 -0.164 1.00 48.44 95 VAL A N 1
ATOM 696 C CA . VAL A 1 95 ? 14.523 -15.117 -0.529 1.00 48.44 95 VAL A CA 1
ATOM 697 C C . VAL A 1 95 ? 15.309 -15.678 -1.716 1.00 48.44 95 VAL A C 1
ATOM 699 O O . VAL A 1 95 ? 15.446 -15.010 -2.743 1.00 48.44 95 VAL A O 1
ATOM 702 N N . PRO A 1 96 ? 15.870 -16.891 -1.616 1.00 45.47 96 PRO A N 1
ATOM 703 C CA . PRO A 1 96 ? 16.459 -17.552 -2.766 1.00 45.47 96 PRO A CA 1
ATOM 704 C C . PRO A 1 96 ? 15.333 -18.121 -3.639 1.00 45.47 96 PRO A C 1
ATOM 706 O O . PRO A 1 96 ? 14.869 -19.229 -3.393 1.00 45.47 96 PRO A O 1
ATOM 709 N N . GLY A 1 97 ? 14.883 -17.392 -4.663 1.00 41.53 97 GLY A N 1
ATOM 710 C CA . GLY A 1 97 ? 13.947 -17.986 -5.620 1.00 41.53 97 GLY A CA 1
ATOM 711 C C . GLY A 1 97 ? 13.274 -17.028 -6.594 1.00 41.53 97 GLY A C 1
ATOM 712 O O . GLY A 1 97 ? 12.284 -16.408 -6.247 1.00 41.53 97 GLY A O 1
ATOM 713 N N . GLY A 1 98 ? 13.769 -17.027 -7.836 1.00 42.72 98 GLY A N 1
ATOM 714 C CA . GLY A 1 98 ? 12.909 -17.133 -9.020 1.00 42.72 98 GLY A CA 1
ATOM 715 C C . GLY A 1 98 ? 12.182 -15.882 -9.517 1.00 42.72 98 GLY A C 1
ATOM 716 O O . GLY A 1 98 ? 11.065 -15.611 -9.121 1.00 42.72 98 GLY A O 1
ATOM 717 N N . ALA A 1 99 ? 12.810 -15.212 -10.484 1.00 45.66 99 ALA A N 1
ATOM 718 C CA . ALA A 1 99 ? 12.223 -14.697 -11.724 1.00 45.66 99 ALA A CA 1
ATOM 719 C C . ALA A 1 99 ? 10.692 -14.493 -11.829 1.00 45.66 99 ALA A C 1
ATOM 721 O O . ALA A 1 99 ? 9.943 -15.459 -11.940 1.00 45.66 99 ALA A O 1
ATOM 722 N N . ALA A 1 100 ? 10.305 -13.254 -12.139 1.00 44.72 100 ALA A N 1
ATOM 723 C CA . ALA A 1 100 ? 9.332 -12.984 -13.194 1.00 44.72 100 ALA A CA 1
ATOM 724 C C . ALA A 1 100 ? 9.865 -11.868 -14.117 1.00 44.72 100 ALA A C 1
ATOM 726 O O . ALA A 1 100 ? 10.173 -10.767 -13.661 1.00 44.72 100 ALA A O 1
ATOM 727 N N . PRO A 1 101 ? 10.040 -12.129 -15.423 1.00 63.03 101 PRO A N 1
ATOM 728 C CA . PRO A 1 101 ? 10.118 -11.097 -16.441 1.00 63.03 101 PRO A CA 1
ATOM 729 C C . PRO A 1 101 ? 8.747 -10.986 -17.119 1.00 63.03 101 PRO A C 1
ATOM 731 O O . PRO A 1 101 ? 8.364 -11.890 -17.857 1.00 63.03 101 PRO A O 1
ATOM 734 N N . GLY A 1 102 ? 8.010 -9.891 -16.929 1.00 46.09 102 GLY A N 1
ATOM 735 C CA . GLY A 1 102 ? 6.841 -9.647 -17.777 1.00 46.09 102 GLY A CA 1
ATOM 736 C C . GLY A 1 102 ? 5.786 -8.708 -17.212 1.00 46.09 102 GLY A C 1
ATOM 737 O O . GLY A 1 102 ? 5.057 -9.076 -16.310 1.00 46.09 102 GLY A O 1
ATOM 738 N N . GLY A 1 103 ? 5.656 -7.548 -17.860 1.00 50.69 103 GLY A N 1
ATOM 739 C CA . GLY A 1 103 ? 4.372 -7.066 -18.373 1.00 50.69 103 GLY A CA 1
ATOM 740 C C . GLY A 1 103 ? 3.300 -6.640 -17.371 1.00 50.69 103 GLY A C 1
ATOM 741 O O . GLY A 1 103 ? 2.576 -7.460 -16.827 1.00 50.69 103 GLY A O 1
ATOM 742 N N . GLY A 1 104 ? 3.067 -5.333 -17.290 1.00 37.22 104 GLY A N 1
ATOM 743 C CA . GLY A 1 104 ? 1.814 -4.784 -16.780 1.00 37.22 104 GLY A CA 1
ATOM 744 C C . GLY A 1 104 ? 1.782 -3.280 -16.992 1.00 37.22 104 GLY A C 1
ATOM 745 O O . GLY A 1 104 ? 2.556 -2.559 -16.382 1.00 37.22 104 GLY A O 1
ATOM 746 N N . ALA A 1 105 ? 0.962 -2.833 -17.936 1.00 45.00 105 ALA A N 1
ATOM 747 C CA . ALA A 1 105 ? 0.806 -1.448 -18.364 1.00 45.00 105 ALA A CA 1
ATOM 748 C C . ALA A 1 105 ? 0.407 -0.493 -17.214 1.00 45.00 105 ALA A C 1
ATOM 750 O O . ALA A 1 105 ? -0.198 -0.946 -16.242 1.00 45.00 105 ALA A O 1
ATOM 751 N N . PRO A 1 106 ? 0.664 0.827 -17.332 1.00 56.38 106 PRO A N 1
ATOM 752 C CA . PRO A 1 106 ? 0.086 1.799 -16.407 1.00 56.38 106 PRO A CA 1
ATOM 753 C C . PRO A 1 106 ? -1.453 1.708 -16.438 1.00 56.38 106 PRO A C 1
ATOM 755 O O . PRO A 1 106 ? -2.022 1.561 -17.527 1.00 56.38 106 PRO A O 1
ATOM 758 N N . PRO A 1 107 ? -2.150 1.813 -15.291 1.00 53.78 107 PRO A N 1
ATOM 759 C CA . PRO A 1 107 ? -3.601 1.942 -15.298 1.00 53.78 107 PRO A CA 1
ATOM 760 C C . PRO A 1 107 ? -3.991 3.231 -16.047 1.00 53.78 107 PRO A C 1
ATOM 762 O O . PRO A 1 107 ? -3.327 4.260 -15.880 1.00 53.78 107 PRO A O 1
ATOM 765 N N . PRO A 1 108 ? -5.040 3.224 -16.891 1.00 61.66 108 PRO A N 1
ATOM 766 C CA . PRO A 1 108 ? -5.531 4.459 -17.485 1.00 61.66 108 PRO A CA 1
ATOM 767 C C . PRO A 1 108 ? -6.061 5.399 -16.385 1.00 61.66 108 PRO A C 1
ATOM 769 O O . PRO A 1 108 ? -6.580 4.926 -15.369 1.00 61.66 108 PRO A O 1
ATOM 772 N N . PRO A 1 109 ? -5.981 6.731 -16.569 1.00 63.59 109 PRO A N 1
ATOM 773 C CA . PRO A 1 109 ? -6.599 7.673 -15.647 1.00 63.59 109 PRO A CA 1
ATOM 774 C C . PRO A 1 109 ? -8.115 7.452 -15.652 1.00 63.59 109 PRO A C 1
ATOM 776 O O . PRO A 1 109 ? -8.777 7.634 -16.675 1.00 63.59 109 PRO A O 1
ATOM 779 N N . SER A 1 110 ? -8.664 7.056 -14.502 1.00 60.56 110 SER A N 1
ATOM 780 C CA . SER A 1 110 ? -10.110 6.977 -14.288 1.00 60.56 110 SER A CA 1
ATOM 781 C C . SER A 1 110 ? -10.696 8.381 -14.401 1.00 60.56 110 SER A C 1
ATOM 783 O O . SER A 1 110 ? -10.641 9.174 -13.466 1.00 60.56 110 SER A O 1
ATOM 785 N N . THR A 1 111 ? -11.212 8.715 -15.579 1.00 67.81 111 THR A N 1
ATOM 786 C CA . THR A 1 111 ? -12.014 9.920 -15.780 1.00 67.81 111 THR A CA 1
ATOM 787 C C . THR A 1 111 ? -13.398 9.628 -15.194 1.00 67.81 111 THR A C 1
ATOM 789 O O . THR A 1 111 ? -14.023 8.654 -15.619 1.00 67.81 111 THR A O 1
ATOM 792 N N . PRO A 1 112 ? -13.890 10.396 -14.207 1.00 71.19 112 PRO A N 1
ATOM 793 C CA . PRO A 1 112 ? -15.244 10.204 -13.700 1.00 71.19 112 PRO A CA 1
ATOM 794 C C . PRO A 1 112 ? -16.261 10.539 -14.806 1.00 71.19 112 PRO A C 1
ATOM 796 O O . PRO A 1 112 ? -16.041 11.495 -15.558 1.00 71.19 112 PRO A O 1
ATOM 799 N N . PRO A 1 113 ? -17.373 9.791 -14.938 1.00 65.06 113 PRO A N 1
ATOM 800 C CA . PRO A 1 113 ? -18.422 10.159 -15.877 1.00 65.06 113 PRO A CA 1
ATOM 801 C C . PRO A 1 113 ? -19.057 11.489 -15.435 1.00 65.06 113 PRO A C 1
ATOM 803 O O . PRO A 1 113 ? -19.281 11.688 -14.237 1.00 65.06 113 PRO A O 1
ATOM 806 N N . PRO A 1 114 ? -19.366 12.410 -16.363 1.00 68.06 114 PRO A N 1
ATOM 807 C CA . PRO A 1 114 ? -20.096 13.616 -16.016 1.00 68.06 114 PRO A CA 1
ATOM 808 C C . PRO A 1 114 ? -21.515 13.225 -15.599 1.00 68.06 114 PRO A C 1
ATOM 810 O O . PRO A 1 114 ? -22.291 12.711 -16.405 1.00 68.06 114 PRO A O 1
ATOM 813 N N . VAL A 1 115 ? -21.862 13.476 -14.336 1.00 70.56 115 VAL A N 1
ATOM 814 C CA . VAL A 1 115 ? -23.263 13.513 -13.921 1.00 70.56 115 VAL A CA 1
ATOM 815 C C . VAL A 1 115 ? -23.849 14.789 -14.529 1.00 70.56 115 VAL A C 1
ATOM 817 O O . VAL A 1 115 ? -23.477 15.898 -14.149 1.00 70.56 115 VAL A O 1
ATOM 820 N N . GLN A 1 116 ? -24.690 14.652 -15.549 1.00 69.75 116 GLN A N 1
ATOM 821 C CA . GLN A 1 116 ? -25.540 15.750 -15.997 1.00 69.75 116 GLN A CA 1
ATOM 822 C C . GLN A 1 116 ? -26.988 15.348 -15.748 1.00 69.75 116 GLN A C 1
ATOM 824 O O . GLN A 1 116 ? -27.433 14.290 -16.197 1.00 69.75 116 GLN A O 1
ATOM 829 N N . MET A 1 117 ? -27.625 16.180 -14.922 1.00 67.06 117 MET A N 1
ATOM 830 C CA . MET A 1 117 ? -29.046 16.191 -14.582 1.00 67.06 117 MET A CA 1
ATOM 831 C C . MET A 1 117 ? -29.900 16.599 -15.779 1.00 67.06 117 MET A C 1
ATOM 833 O O . MET A 1 117 ? -29.385 17.357 -16.632 1.00 67.06 117 MET A O 1
#

Radius of gyration: 19.59 Å; chains: 1; bounding box: 55×50×60 Å

Secondary structure (DSSP, 8-state):
------------------TT---EEEE-STTTTT--HHHHHHHHHTSTTEEEEEEEGGGTEEEEEESSHHHHHHHHHHHHHTT--EEE-SS-------------PPPPP-PPP----

Foldseek 3Di:
DDDDDDPDDPPPPPPDDDQLKAQKKWFACQVVVVDDQVNQQVLLVVFAQWDDWAFDVVRSYTMTGGNTSVSSVVSCVVCVVVVGHMDGDSHHPDDPDDDDDDDDDDDPPPDDDDDDD

Sequence (117 aa):
VQMMQADGGLKRPRIPEAPGNVDTVASVGALEAGYDEQALESFFSSLQGFMAFKGNPRMGGGFAKFETSQLAIEAMRTAQENGLPCEMARSSMGVPGGAAPGGGAPPPPSTPPPVQM